Protein AF-A0A661C6H5-F1 (afdb_monomer_lite)

pLDDT: mean 81.26, std 20.26, range [36.59, 98.69]

Radius of gyration: 27.93 Å; chains: 1; bounding box: 74×59×54 Å

Structure (mmCIF, N/CA/C/O backbone):
data_AF-A0A661C6H5-F1
#
_entry.id   AF-A0A661C6H5-F1
#
loop_
_atom_site.group_PDB
_atom_site.id
_atom_site.type_symbol
_atom_site.label_atom_id
_atom_site.label_alt_id
_atom_site.label_comp_id
_atom_site.label_asym_id
_atom_site.label_entity_id
_atom_site.label_seq_id
_atom_site.pdbx_PDB_ins_code
_atom_site.Cartn_x
_atom_site.Cartn_y
_atom_site.Cartn_z
_atom_site.occupancy
_atom_site.B_iso_or_equiv
_atom_site.auth_seq_id
_atom_site.auth_comp_id
_atom_site.auth_asym_id
_atom_site.auth_atom_id
_atom_site.pdbx_PDB_model_num
ATOM 1 N N . MET A 1 1 ? 17.899 -48.685 16.698 1.00 55.22 1 MET A N 1
ATOM 2 C CA . MET A 1 1 ? 17.419 -47.287 16.842 1.00 55.22 1 MET A CA 1
ATOM 3 C C . MET A 1 1 ? 18.494 -46.287 17.287 1.00 55.22 1 MET A C 1
ATOM 5 O O . MET A 1 1 ? 18.361 -45.123 16.945 1.00 55.22 1 MET A O 1
ATOM 9 N N . LYS A 1 2 ? 19.575 -46.692 17.984 1.00 52.19 2 LYS A N 1
ATOM 10 C CA . LYS A 1 2 ? 20.643 -45.769 18.441 1.00 52.19 2 LYS A CA 1
ATOM 11 C C . LYS A 1 2 ? 21.362 -44.988 17.322 1.00 52.19 2 LYS A C 1
ATOM 13 O O . LYS A 1 2 ? 21.763 -43.856 17.548 1.00 52.19 2 LYS A O 1
ATOM 18 N N . TYR A 1 3 ? 21.478 -45.549 16.117 1.00 65.44 3 TYR A N 1
ATOM 19 C CA . TYR A 1 3 ? 22.197 -44.914 15.000 1.00 65.44 3 TYR A CA 1
ATOM 20 C C . TYR A 1 3 ? 21.380 -43.872 14.227 1.00 65.44 3 TYR A C 1
ATOM 22 O O . TYR A 1 3 ? 21.954 -42.996 13.593 1.00 65.44 3 TYR A O 1
ATOM 30 N N . VAL A 1 4 ? 20.047 -43.921 14.316 1.00 67.56 4 VAL A N 1
ATOM 31 C CA . VAL A 1 4 ? 19.171 -42.955 13.628 1.00 67.56 4 VAL A CA 1
ATOM 32 C C . VAL A 1 4 ? 19.337 -41.564 14.239 1.00 67.56 4 VAL A C 1
ATOM 34 O O . VAL A 1 4 ? 19.384 -40.568 13.528 1.00 67.56 4 VAL A O 1
ATOM 37 N N . LEU A 1 5 ? 19.522 -41.506 15.559 1.00 65.44 5 LEU A N 1
ATOM 38 C CA . LEU A 1 5 ? 19.703 -40.256 16.292 1.00 65.44 5 LEU A CA 1
ATOM 39 C C . LEU A 1 5 ? 21.050 -39.587 15.957 1.00 65.44 5 LEU A C 1
ATOM 41 O O . LEU A 1 5 ? 21.115 -38.370 15.824 1.00 65.44 5 LEU A O 1
ATOM 45 N N . LEU A 1 6 ? 22.101 -40.381 15.719 1.00 65.38 6 LEU A N 1
ATOM 46 C CA . LEU A 1 6 ? 23.415 -39.876 15.303 1.00 65.38 6 LEU A CA 1
ATOM 47 C C . LEU A 1 6 ? 23.401 -39.285 13.887 1.00 65.38 6 LEU A C 1
ATOM 49 O O . LEU A 1 6 ? 24.034 -38.260 13.653 1.00 65.38 6 LEU A O 1
ATOM 53 N N . ILE A 1 7 ? 22.643 -39.885 12.963 1.00 72.69 7 ILE A N 1
ATOM 54 C CA . ILE A 1 7 ? 22.505 -39.375 11.589 1.00 72.69 7 ILE A CA 1
ATOM 55 C C . ILE A 1 7 ? 21.793 -38.018 11.589 1.00 72.69 7 ILE A C 1
ATOM 57 O O . ILE A 1 7 ? 22.227 -37.097 10.903 1.00 72.69 7 ILE A O 1
ATOM 61 N N . VAL A 1 8 ? 20.739 -37.869 12.395 1.00 70.56 8 VAL A N 1
ATOM 62 C CA . VAL A 1 8 ? 19.999 -36.602 12.501 1.00 70.56 8 VAL A CA 1
ATOM 63 C C . VAL A 1 8 ? 20.879 -35.500 13.098 1.00 70.56 8 VAL A C 1
ATOM 65 O O . VAL A 1 8 ? 20.882 -34.384 12.588 1.00 70.56 8 VAL A O 1
ATOM 68 N N . ILE A 1 9 ? 21.683 -35.812 14.120 1.00 73.50 9 ILE A N 1
ATOM 69 C CA . ILE A 1 9 ? 22.619 -34.845 14.715 1.00 73.50 9 ILE A CA 1
ATOM 70 C C . ILE A 1 9 ? 23.694 -34.416 13.703 1.00 73.50 9 ILE A C 1
ATOM 72 O O . ILE A 1 9 ? 23.967 -33.223 13.580 1.00 73.50 9 ILE A O 1
ATOM 76 N N . ALA A 1 10 ? 24.263 -35.350 12.935 1.00 72.88 10 ALA A N 1
ATOM 77 C CA . ALA A 1 10 ? 25.264 -35.030 11.915 1.00 72.88 10 ALA A CA 1
ATOM 78 C C . ALA A 1 10 ? 24.705 -34.118 10.806 1.00 72.88 10 ALA A C 1
ATOM 80 O O . ALA A 1 10 ? 25.386 -33.195 10.362 1.00 72.88 10 ALA A O 1
ATOM 81 N N . LEU A 1 11 ? 23.446 -34.330 10.405 1.00 72.44 11 LEU A N 1
ATOM 82 C CA . LEU A 1 11 ? 22.772 -33.514 9.391 1.00 72.44 11 LEU A CA 1
ATOM 83 C C . LEU A 1 11 ? 22.549 -32.072 9.867 1.00 72.44 11 LEU A C 1
ATOM 85 O O . LEU A 1 11 ? 22.758 -31.134 9.104 1.00 72.44 11 LEU A O 1
ATOM 89 N N . VAL A 1 12 ? 22.184 -31.888 11.139 1.00 69.62 12 VAL A N 1
ATOM 90 C CA . VAL A 1 12 ? 21.988 -30.556 11.735 1.00 69.62 12 VAL A CA 1
ATOM 91 C C . VAL A 1 12 ? 23.317 -29.809 11.891 1.00 69.62 12 VAL A C 1
ATOM 93 O O . VAL A 1 12 ? 23.381 -28.611 11.637 1.00 69.62 12 VAL A O 1
ATOM 96 N N . ILE A 1 13 ? 24.402 -30.498 12.254 1.00 67.31 13 ILE A N 1
ATOM 97 C CA . ILE A 1 13 ? 25.728 -29.866 12.353 1.00 67.31 13 ILE A CA 1
ATOM 98 C C . ILE A 1 13 ? 26.243 -29.465 10.961 1.00 67.31 13 ILE A C 1
ATOM 100 O O . ILE A 1 13 ? 26.778 -28.369 10.800 1.00 67.31 13 ILE A O 1
ATOM 104 N N . GLY A 1 14 ? 26.027 -30.307 9.943 1.00 65.25 14 GLY A N 1
ATOM 105 C CA . GLY A 1 14 ? 26.412 -30.013 8.561 1.00 65.25 14 GLY A CA 1
ATOM 106 C C . GLY A 1 14 ? 25.707 -28.783 7.980 1.00 65.25 14 GLY A C 1
ATOM 107 O O . GLY A 1 14 ? 26.351 -27.954 7.340 1.00 65.25 14 GLY A O 1
ATOM 108 N N . THR A 1 15 ? 24.406 -28.610 8.241 1.00 64.81 15 THR A N 1
ATOM 109 C CA . THR A 1 15 ? 23.664 -27.435 7.751 1.00 64.81 15 THR A CA 1
ATOM 110 C C . THR A 1 15 ? 24.081 -26.148 8.455 1.00 64.81 15 THR A C 1
ATOM 112 O O . THR A 1 15 ? 24.193 -25.110 7.806 1.00 64.81 15 THR A O 1
ATOM 115 N N . VAL A 1 16 ? 24.380 -26.202 9.755 1.00 62.78 16 VAL A N 1
ATOM 116 C CA . VAL A 1 16 ? 24.886 -25.039 10.499 1.00 62.78 16 VAL A CA 1
ATOM 117 C C . VAL A 1 16 ? 26.292 -24.658 10.020 1.00 62.78 16 VAL A C 1
ATOM 119 O O . VAL A 1 16 ? 26.540 -23.483 9.765 1.00 62.78 16 VAL A O 1
ATOM 122 N N . ALA A 1 17 ? 27.190 -25.621 9.795 1.00 60.44 17 ALA A N 1
ATOM 123 C CA . ALA A 1 17 ? 28.533 -25.346 9.271 1.00 60.44 17 ALA A CA 1
ATOM 124 C C . ALA A 1 17 ? 28.522 -24.750 7.846 1.00 60.44 17 ALA A C 1
ATOM 126 O O . ALA A 1 17 ? 29.368 -23.914 7.527 1.00 60.44 17 ALA A O 1
ATOM 127 N N . PHE A 1 18 ? 27.549 -25.141 7.012 1.00 60.81 18 PHE A N 1
ATOM 128 C CA . PHE A 1 18 ? 27.356 -24.597 5.663 1.00 60.81 18 PHE A CA 1
ATOM 129 C C . PHE A 1 18 ? 26.824 -23.155 5.679 1.00 60.81 18 PHE A C 1
ATOM 131 O O . PHE A 1 18 ? 27.300 -22.316 4.922 1.00 60.81 18 PHE A O 1
ATOM 138 N N . VAL A 1 19 ? 25.873 -22.841 6.567 1.00 62.88 19 VAL A N 1
ATOM 139 C CA . VAL A 1 19 ? 25.296 -21.486 6.679 1.00 62.88 19 VAL A CA 1
ATOM 140 C C . VAL A 1 19 ? 26.269 -20.498 7.330 1.00 62.88 19 VAL A C 1
ATOM 142 O O . VAL A 1 19 ? 26.297 -19.331 6.949 1.00 62.88 19 VAL A O 1
ATOM 145 N N . PHE A 1 20 ? 27.081 -20.949 8.289 1.00 56.41 20 PHE A N 1
ATOM 146 C CA . PHE A 1 20 ? 28.016 -20.091 9.027 1.00 56.41 20 PHE A CA 1
ATOM 147 C C . PHE A 1 20 ? 29.436 -20.039 8.437 1.00 56.41 20 PHE A C 1
ATOM 149 O O . PHE A 1 20 ? 30.334 -19.501 9.077 1.00 56.41 20 PHE A O 1
ATOM 156 N N . GLY A 1 21 ? 29.646 -20.545 7.215 1.00 56.66 21 GLY A N 1
ATOM 157 C CA . GLY A 1 21 ? 30.866 -20.274 6.445 1.00 56.66 21 GLY A CA 1
ATOM 158 C C . GLY A 1 21 ? 32.162 -20.823 7.055 1.00 56.66 21 GLY A C 1
ATOM 159 O O . GLY A 1 21 ? 33.215 -20.226 6.866 1.00 56.66 21 GLY A O 1
ATOM 160 N N . TRP A 1 22 ? 32.107 -21.946 7.783 1.00 50.19 22 TRP A N 1
ATOM 161 C CA . TRP A 1 22 ? 33.301 -22.543 8.407 1.00 50.19 22 TRP A CA 1
ATOM 162 C C . TRP A 1 22 ? 34.162 -23.349 7.416 1.00 50.19 22 TRP A C 1
ATOM 164 O O . TRP A 1 22 ? 35.337 -23.597 7.674 1.00 50.19 22 TRP A O 1
ATOM 174 N N . PHE A 1 23 ? 33.635 -23.740 6.251 1.00 48.44 23 PHE A N 1
ATOM 175 C CA . PHE A 1 23 ? 34.472 -24.312 5.191 1.00 48.44 23 PHE A CA 1
ATOM 176 C C . PHE A 1 23 ? 35.240 -23.199 4.470 1.00 48.44 23 PHE A C 1
ATOM 178 O O . PHE A 1 23 ? 34.847 -22.727 3.407 1.00 48.44 23 PHE A O 1
ATOM 185 N N . GLY A 1 24 ? 36.340 -22.775 5.094 1.00 43.22 24 GLY A N 1
ATOM 186 C CA . GLY A 1 24 ? 37.382 -21.992 4.455 1.00 43.22 24 GLY A CA 1
ATOM 187 C C . GLY A 1 24 ? 37.969 -22.776 3.286 1.00 43.22 24 GLY A C 1
ATOM 188 O O . GLY A 1 24 ? 38.518 -23.862 3.461 1.00 43.22 24 GLY A O 1
ATOM 189 N N . SER A 1 25 ? 37.835 -22.215 2.089 1.00 37.22 25 SER A N 1
ATOM 190 C CA . SER A 1 25 ? 38.717 -22.535 0.977 1.00 37.22 25 SER A CA 1
ATOM 191 C C . SER A 1 25 ? 39.848 -21.514 1.010 1.00 37.22 25 SER A C 1
ATOM 193 O O . SER A 1 25 ? 39.768 -20.485 0.344 1.00 37.22 25 SER A O 1
ATOM 195 N N . ASP A 1 26 ? 40.888 -21.798 1.794 1.00 47.38 26 ASP A N 1
ATOM 196 C CA . ASP A 1 26 ? 42.222 -21.280 1.497 1.00 47.38 26 ASP A CA 1
ATOM 197 C C . ASP A 1 26 ? 42.654 -21.930 0.179 1.00 47.38 26 ASP A C 1
ATOM 199 O O . ASP A 1 26 ? 43.182 -23.040 0.143 1.00 47.38 26 ASP A O 1
ATOM 203 N N . SER A 1 27 ? 42.340 -21.278 -0.939 1.00 49.16 27 SER A N 1
ATOM 204 C CA . SER A 1 27 ? 42.996 -21.588 -2.201 1.00 49.16 27 SER A CA 1
ATOM 205 C C . SER A 1 27 ? 44.267 -20.757 -2.253 1.00 49.16 27 SER A C 1
ATOM 207 O O . SER A 1 27 ? 44.233 -19.578 -2.614 1.00 49.16 27 SER A O 1
ATOM 209 N N . ASP A 1 28 ? 45.376 -21.385 -1.871 1.00 38.47 28 ASP A N 1
ATOM 210 C CA . ASP A 1 28 ? 46.708 -20.944 -2.250 1.00 38.47 28 ASP A CA 1
ATOM 211 C C . ASP A 1 28 ? 46.704 -20.536 -3.728 1.00 38.47 28 ASP A C 1
ATOM 213 O O . ASP A 1 28 ? 46.232 -21.269 -4.603 1.00 38.47 28 ASP A O 1
ATOM 217 N N . ASN A 1 29 ? 47.217 -19.336 -3.991 1.00 38.69 29 ASN A N 1
ATOM 218 C CA . ASN A 1 29 ? 47.433 -18.809 -5.328 1.00 38.69 29 ASN A CA 1
ATOM 219 C C . ASN A 1 29 ? 48.354 -19.755 -6.109 1.00 38.69 29 ASN A C 1
ATOM 221 O O . ASN A 1 29 ? 49.580 -19.648 -6.045 1.00 38.69 29 ASN A O 1
ATOM 225 N N . LEU A 1 30 ? 47.765 -20.663 -6.888 1.00 36.88 30 LEU A N 1
ATOM 226 C CA . LEU A 1 30 ? 48.473 -21.342 -7.960 1.00 36.88 30 LEU A CA 1
ATOM 227 C C . LEU A 1 30 ? 48.740 -20.288 -9.041 1.00 36.88 30 LEU A C 1
ATOM 229 O O . LEU A 1 30 ? 47.881 -19.986 -9.868 1.00 36.88 30 LEU A O 1
ATOM 233 N N . VAL A 1 31 ? 49.935 -19.696 -9.011 1.00 39.91 31 VAL A N 1
ATOM 234 C CA . VAL A 1 31 ? 50.460 -18.893 -10.118 1.00 39.91 31 VAL A CA 1
ATOM 235 C C . VAL A 1 31 ? 50.692 -19.844 -11.289 1.00 39.91 31 VAL A C 1
ATOM 237 O O . VAL A 1 31 ? 51.776 -20.391 -11.481 1.00 39.91 31 VAL A O 1
ATOM 240 N N . VAL A 1 32 ? 49.638 -20.090 -12.061 1.00 36.59 32 VAL A N 1
ATOM 241 C CA . VAL A 1 32 ? 49.760 -20.658 -13.396 1.00 36.59 32 VAL A CA 1
ATOM 242 C C . VAL A 1 32 ? 50.188 -19.504 -14.288 1.00 36.59 32 VAL A C 1
ATOM 244 O O . VAL A 1 32 ? 49.380 -18.651 -14.644 1.00 36.59 32 VAL A O 1
ATOM 247 N N . SER A 1 33 ? 51.477 -19.463 -14.628 1.00 45.19 33 SER A N 1
ATOM 248 C CA . SER A 1 33 ? 51.977 -18.669 -15.749 1.00 45.19 33 SER A CA 1
ATOM 249 C C . SER A 1 33 ? 51.295 -19.147 -17.029 1.00 45.19 33 SER A C 1
ATOM 251 O O . SER A 1 33 ? 51.799 -20.024 -17.728 1.00 45.19 33 SER A O 1
ATOM 253 N N . THR A 1 34 ? 50.130 -18.591 -17.341 1.00 39.81 34 THR A N 1
ATOM 254 C CA . THR A 1 34 ? 49.607 -18.613 -18.702 1.00 39.81 34 THR A CA 1
ATOM 255 C C . THR A 1 34 ? 50.406 -17.594 -19.512 1.00 39.81 34 THR A C 1
ATOM 257 O O . THR A 1 34 ? 50.555 -16.457 -19.053 1.00 39.81 34 THR A O 1
ATOM 260 N N . PRO A 1 35 ? 50.947 -17.950 -20.691 1.00 38.34 35 PRO A N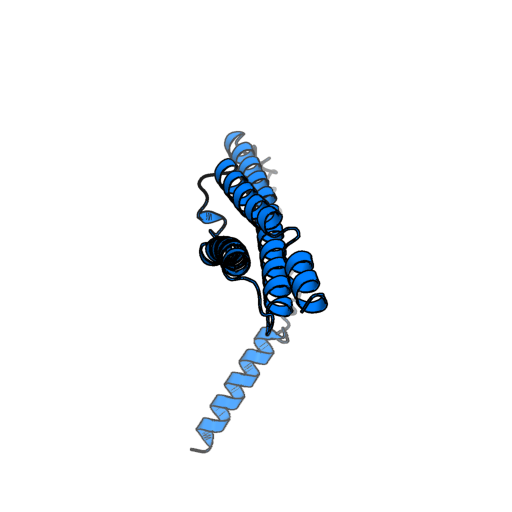 1
ATOM 261 C CA . PRO A 1 35 ? 51.540 -16.956 -21.569 1.00 38.34 35 PRO A CA 1
ATOM 262 C C . PRO A 1 35 ? 50.492 -15.884 -21.867 1.00 38.34 35 PRO A C 1
ATOM 264 O O . PRO A 1 35 ? 49.340 -16.203 -22.160 1.00 38.34 35 PRO A O 1
ATOM 267 N N . VAL A 1 36 ? 50.914 -14.626 -21.743 1.00 41.09 36 VAL A N 1
ATOM 268 C CA . VAL A 1 36 ? 50.171 -13.423 -22.122 1.00 41.09 36 VAL A CA 1
ATOM 269 C C . VAL A 1 36 ? 49.659 -13.610 -23.548 1.00 41.09 36 VAL A C 1
ATOM 271 O O . VAL A 1 36 ? 50.382 -13.393 -24.517 1.00 41.09 36 VAL A O 1
ATOM 274 N N . ILE A 1 37 ? 48.406 -14.034 -23.677 1.00 41.38 37 ILE A N 1
ATOM 275 C CA . ILE A 1 37 ? 47.612 -13.700 -24.844 1.00 41.38 37 ILE A CA 1
ATOM 276 C C . ILE A 1 37 ? 47.092 -12.315 -24.508 1.00 41.38 37 ILE A C 1
ATOM 278 O O . ILE A 1 37 ? 46.291 -12.152 -23.590 1.00 41.38 37 ILE A O 1
ATOM 282 N N . GLN A 1 38 ? 47.638 -11.315 -25.197 1.00 43.81 38 GLN A N 1
ATOM 283 C CA . GLN A 1 38 ? 47.011 -10.011 -25.316 1.00 43.81 38 GLN A CA 1
ATOM 284 C C . GLN A 1 38 ? 45.608 -10.257 -25.874 1.00 43.81 38 GLN A C 1
ATOM 286 O O . GLN A 1 38 ? 45.413 -10.348 -27.081 1.00 43.81 38 GLN A O 1
ATOM 291 N N . THR A 1 39 ? 44.628 -10.432 -24.993 1.00 37.00 39 THR A N 1
ATOM 292 C CA . THR A 1 39 ? 43.264 -10.061 -25.322 1.00 37.00 39 THR A CA 1
ATOM 293 C C . THR A 1 39 ? 43.311 -8.553 -25.409 1.00 37.00 39 THR A C 1
ATOM 295 O O . THR A 1 39 ? 43.297 -7.863 -24.388 1.00 37.00 39 THR A O 1
ATOM 298 N N . GLU A 1 40 ? 43.489 -8.066 -26.637 1.00 42.09 40 GLU A N 1
ATOM 299 C CA . GLU A 1 40 ? 43.037 -6.741 -27.021 1.00 42.09 40 GLU A CA 1
ATOM 300 C C . GLU A 1 40 ? 41.724 -6.497 -26.286 1.00 42.09 40 GLU A C 1
ATOM 302 O O . GLU A 1 40 ? 40.805 -7.320 -26.328 1.00 42.09 40 GLU A O 1
ATOM 307 N N . THR A 1 41 ? 41.705 -5.421 -25.511 1.00 43.88 41 THR A N 1
ATOM 308 C CA . THR A 1 41 ? 40.495 -4.827 -24.977 1.00 43.88 41 THR A CA 1
ATOM 309 C C . THR A 1 41 ? 39.547 -4.658 -26.152 1.00 43.88 41 THR A C 1
ATOM 311 O O . THR A 1 41 ? 39.666 -3.707 -26.923 1.00 43.88 41 THR A O 1
ATOM 314 N N . ALA A 1 42 ? 38.649 -5.625 -26.323 1.00 42.81 42 ALA A N 1
ATOM 315 C CA . ALA A 1 42 ? 37.400 -5.390 -26.994 1.00 42.81 42 ALA A CA 1
ATOM 316 C C . ALA A 1 42 ? 36.731 -4.319 -26.139 1.00 42.81 42 ALA A C 1
ATOM 318 O O . ALA A 1 42 ? 36.178 -4.615 -25.082 1.00 42.81 42 ALA A O 1
ATOM 319 N N . ASP A 1 43 ? 36.899 -3.061 -26.545 1.00 49.53 43 ASP A N 1
ATOM 320 C CA . ASP A 1 43 ? 35.915 -2.040 -26.247 1.00 49.53 43 ASP A CA 1
ATOM 321 C C . ASP A 1 43 ? 34.576 -2.675 -26.625 1.00 49.53 43 ASP A C 1
ATOM 323 O O . ASP A 1 43 ? 34.282 -2.891 -27.805 1.00 49.53 43 ASP A O 1
ATOM 327 N N . GLU A 1 44 ? 33.813 -3.082 -25.611 1.00 53.84 44 GLU A N 1
ATOM 328 C CA . GLU A 1 44 ? 32.400 -3.374 -25.761 1.00 53.84 44 GLU A CA 1
ATOM 329 C C . GLU A 1 44 ? 31.777 -2.071 -26.248 1.00 53.84 44 GLU A C 1
ATOM 331 O O . GLU A 1 44 ? 31.425 -1.179 -25.477 1.00 53.84 44 GLU A O 1
ATOM 336 N N . ILE A 1 45 ? 31.675 -1.938 -27.568 1.00 60.91 45 ILE A N 1
ATOM 337 C CA . ILE A 1 45 ? 30.722 -1.037 -28.191 1.00 60.91 45 ILE A CA 1
ATOM 338 C C . ILE A 1 45 ? 29.362 -1.646 -27.847 1.00 60.91 45 ILE A C 1
ATOM 340 O O . ILE A 1 45 ? 28.797 -2.397 -28.639 1.00 60.91 45 ILE A O 1
ATOM 344 N N . MET A 1 46 ? 28.893 -1.404 -26.619 1.00 59.50 46 MET A N 1
ATOM 345 C CA . MET A 1 46 ? 27.531 -1.721 -26.218 1.00 59.50 46 MET A CA 1
ATOM 346 C C . MET A 1 46 ? 26.615 -1.098 -27.265 1.00 59.50 46 MET A C 1
ATOM 348 O O . MET A 1 46 ? 26.745 0.089 -27.591 1.00 59.50 46 MET A O 1
ATOM 352 N N . ASP A 1 47 ? 25.726 -1.910 -27.829 1.00 75.00 47 ASP A N 1
ATOM 353 C CA . ASP A 1 47 ? 24.735 -1.415 -28.769 1.00 75.00 47 ASP A CA 1
ATOM 354 C C . ASP A 1 47 ? 23.937 -0.310 -28.058 1.00 75.00 47 ASP A C 1
ATOM 356 O O . ASP A 1 47 ? 23.517 -0.466 -26.909 1.00 75.00 47 ASP A O 1
ATOM 360 N N . ALA A 1 48 ? 23.724 0.831 -28.716 1.00 74.56 48 ALA A N 1
ATOM 361 C CA . ALA A 1 48 ? 22.944 1.933 -28.154 1.00 74.56 48 ALA A CA 1
ATOM 362 C C . ALA A 1 48 ? 21.539 1.471 -27.710 1.00 74.56 48 ALA A C 1
ATOM 364 O O . ALA A 1 48 ? 20.933 2.078 -26.823 1.00 74.56 48 ALA A O 1
ATOM 365 N N . SER A 1 49 ? 21.039 0.378 -28.300 1.00 79.00 49 SER A N 1
ATOM 366 C CA . SER A 1 49 ? 19.831 -0.324 -27.866 1.00 79.00 49 SER A CA 1
ATOM 367 C C . SER A 1 49 ? 19.949 -0.936 -26.463 1.00 79.00 49 SER A C 1
ATOM 369 O O . SER A 1 49 ? 19.025 -0.795 -25.664 1.00 79.00 49 SER A O 1
ATOM 371 N N . GLU A 1 50 ? 21.068 -1.582 -26.133 1.00 80.44 50 GLU A N 1
ATOM 372 C CA . GLU A 1 50 ? 21.288 -2.228 -24.830 1.00 80.44 50 GLU A CA 1
ATOM 373 C C . GLU A 1 50 ? 21.437 -1.195 -23.708 1.00 80.44 50 GLU A C 1
ATOM 375 O O . GLU A 1 50 ? 20.808 -1.333 -22.658 1.00 80.44 50 GLU A O 1
ATOM 380 N N . ILE A 1 51 ? 22.170 -0.103 -23.961 1.00 80.62 51 ILE A N 1
ATOM 381 C CA . ILE A 1 51 ? 22.304 1.013 -23.008 1.00 80.62 51 ILE A CA 1
ATOM 382 C C . ILE A 1 51 ? 20.922 1.607 -22.691 1.00 80.62 51 ILE A C 1
ATOM 384 O O . ILE A 1 51 ? 20.575 1.830 -21.530 1.00 80.62 51 ILE A O 1
ATOM 388 N N . ALA A 1 52 ? 20.087 1.817 -23.714 1.00 84.44 52 ALA A N 1
ATOM 389 C CA . ALA A 1 52 ? 18.744 2.360 -23.535 1.00 84.44 52 ALA A CA 1
ATOM 390 C C . ALA A 1 52 ? 17.800 1.403 -22.778 1.00 84.44 52 ALA A C 1
ATOM 392 O O . ALA A 1 52 ? 16.917 1.857 -22.041 1.00 84.44 52 ALA A O 1
ATOM 393 N N . GLU A 1 53 ? 17.947 0.087 -22.945 1.00 86.56 53 GLU A N 1
ATOM 394 C CA . GLU A 1 53 ? 17.191 -0.904 -22.172 1.00 86.56 53 GLU A CA 1
ATOM 395 C C . GLU A 1 53 ? 17.634 -0.959 -20.708 1.00 86.56 53 GLU A C 1
ATOM 397 O O . GLU A 1 53 ? 16.782 -1.004 -19.813 1.00 86.56 53 GLU A O 1
ATOM 402 N N . GLU A 1 54 ? 18.938 -0.878 -20.447 1.00 89.69 54 GLU A N 1
ATOM 403 C CA . GLU A 1 54 ? 19.477 -0.842 -19.091 1.00 89.69 54 GLU A CA 1
ATOM 404 C C . GLU A 1 54 ? 19.020 0.417 -18.342 1.00 89.69 54 GLU A C 1
ATOM 406 O O . GLU A 1 54 ? 18.499 0.321 -17.227 1.00 89.69 54 GLU A O 1
ATOM 411 N N . GLU A 1 55 ? 19.088 1.592 -18.973 1.00 90.88 55 GLU A N 1
ATOM 412 C CA . GLU A 1 55 ? 18.580 2.844 -18.401 1.00 90.88 55 GLU A CA 1
ATOM 413 C C . GLU A 1 55 ? 17.086 2.757 -18.052 1.00 90.88 55 GLU A C 1
ATOM 415 O O . GLU A 1 55 ? 16.654 3.174 -16.968 1.00 90.88 55 GLU A O 1
ATOM 420 N N . ARG A 1 56 ? 16.277 2.159 -18.938 1.00 91.12 56 ARG A N 1
ATOM 421 C CA . ARG A 1 56 ? 14.848 1.917 -18.679 1.00 91.12 56 ARG A CA 1
ATOM 422 C C . ARG A 1 56 ? 14.646 0.982 -17.496 1.00 91.12 56 ARG A C 1
ATOM 424 O O . ARG A 1 56 ? 13.800 1.258 -16.642 1.00 91.12 56 ARG A O 1
ATOM 431 N N . TYR A 1 57 ? 15.402 -0.110 -17.425 1.00 93.38 57 TYR A N 1
ATOM 432 C CA . TYR A 1 57 ? 15.314 -1.053 -16.316 1.00 93.38 57 TYR A CA 1
ATOM 433 C C . TYR A 1 57 ? 15.701 -0.397 -14.984 1.00 93.38 57 TYR A C 1
ATOM 435 O O . TYR A 1 57 ? 14.988 -0.553 -13.988 1.00 93.38 57 TYR A O 1
ATOM 443 N N . VAL A 1 58 ? 16.765 0.410 -14.969 1.00 96.00 58 VAL A N 1
ATOM 444 C CA . VAL A 1 58 ? 17.196 1.181 -13.795 1.00 96.00 58 VAL A CA 1
ATOM 445 C C . VAL A 1 58 ? 16.094 2.135 -13.330 1.00 96.00 58 VAL A C 1
ATOM 447 O O . VAL A 1 58 ? 15.797 2.185 -12.131 1.00 96.00 58 VAL A O 1
ATOM 450 N N . ALA A 1 59 ? 15.431 2.839 -14.251 1.00 96.19 59 ALA A N 1
ATOM 451 C CA . ALA A 1 59 ? 14.312 3.721 -13.922 1.00 96.19 59 ALA A CA 1
ATOM 452 C C . ALA A 1 59 ? 13.128 2.953 -13.307 1.00 96.19 59 ALA A C 1
ATOM 454 O O . ALA A 1 59 ? 12.593 3.357 -12.269 1.00 96.19 59 ALA A O 1
ATOM 455 N N . ILE A 1 60 ? 12.753 1.811 -13.894 1.00 97.25 60 ILE A N 1
ATOM 456 C CA . ILE A 1 60 ? 11.688 0.937 -13.376 1.00 97.25 60 ILE A CA 1
ATOM 457 C C . ILE A 1 60 ? 12.037 0.441 -11.968 1.00 97.25 60 ILE A C 1
ATOM 459 O O . ILE A 1 60 ? 11.200 0.490 -11.064 1.00 97.25 60 ILE A O 1
ATOM 463 N N . LEU A 1 61 ? 13.276 -0.006 -11.754 1.00 97.81 61 LEU A N 1
ATOM 464 C CA . LEU A 1 61 ? 13.742 -0.493 -10.460 1.00 97.81 61 LEU A CA 1
ATOM 465 C C . LEU A 1 61 ? 13.722 0.614 -9.397 1.00 97.81 61 LEU A C 1
ATOM 467 O O . LEU A 1 61 ? 13.307 0.376 -8.259 1.00 97.81 61 LEU A O 1
ATOM 471 N N . ALA A 1 62 ? 14.158 1.824 -9.750 1.00 98.00 62 ALA A N 1
ATOM 472 C CA . ALA A 1 62 ? 14.134 2.977 -8.857 1.00 98.00 62 ALA A CA 1
ATOM 473 C C . ALA A 1 62 ? 12.700 3.337 -8.437 1.00 98.00 62 ALA A C 1
ATOM 475 O O . ALA A 1 62 ? 12.434 3.536 -7.248 1.00 98.00 62 ALA A O 1
ATOM 476 N N . GLU A 1 63 ? 11.763 3.357 -9.383 1.00 98.06 63 GLU A N 1
ATOM 477 C CA . GLU A 1 63 ? 10.352 3.624 -9.109 1.00 98.06 63 GLU A CA 1
ATOM 478 C C . GLU A 1 63 ? 9.715 2.510 -8.266 1.00 98.06 63 GLU A C 1
ATOM 480 O O . GLU A 1 63 ? 9.001 2.770 -7.294 1.00 98.06 63 GLU A O 1
ATOM 485 N N . TYR A 1 64 ? 10.055 1.252 -8.546 1.00 98.50 64 TYR A N 1
ATOM 486 C CA . TYR A 1 64 ? 9.563 0.114 -7.776 1.00 98.50 64 TYR A CA 1
ATOM 487 C C . TYR A 1 64 ? 10.037 0.157 -6.317 1.00 98.50 64 TYR A C 1
ATOM 489 O O . TYR A 1 64 ? 9.260 -0.117 -5.400 1.00 98.50 64 TYR A O 1
ATOM 497 N N . LYS A 1 65 ? 11.275 0.598 -6.056 1.00 98.50 65 LYS A N 1
ATOM 498 C CA . LYS A 1 65 ? 11.764 0.828 -4.683 1.00 98.50 65 LYS A CA 1
ATOM 499 C C . LYS A 1 65 ? 10.931 1.882 -3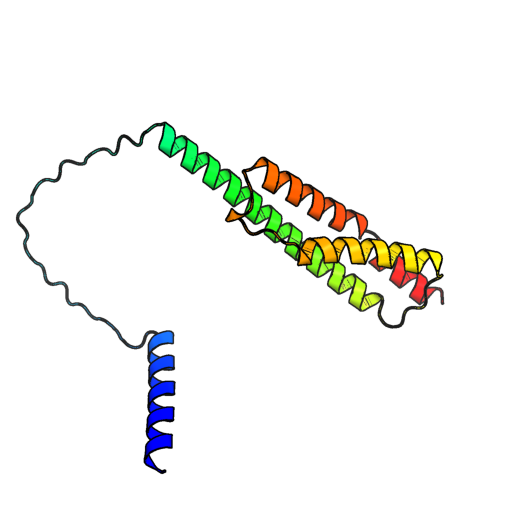.941 1.00 98.50 65 LYS A C 1
ATOM 501 O O . LYS A 1 65 ? 10.684 1.727 -2.737 1.00 98.50 65 LYS A O 1
ATOM 506 N N . LYS A 1 66 ? 10.461 2.935 -4.627 1.00 98.62 66 LYS A N 1
ATOM 507 C CA . LYS A 1 66 ? 9.525 3.917 -4.042 1.00 98.62 66 LYS A CA 1
ATOM 508 C C . LYS A 1 66 ? 8.184 3.261 -3.713 1.00 98.62 66 LYS A C 1
ATOM 510 O O . LYS A 1 66 ? 7.704 3.412 -2.589 1.00 98.62 66 LYS A O 1
ATOM 515 N N . LEU A 1 67 ? 7.637 2.460 -4.629 1.00 98.62 67 LEU A N 1
ATOM 516 C CA . LEU A 1 67 ? 6.406 1.692 -4.416 1.00 98.62 67 LEU A CA 1
ATOM 517 C C . LEU A 1 67 ? 6.499 0.761 -3.198 1.00 98.62 67 LEU A C 1
ATOM 519 O O . LEU A 1 67 ? 5.586 0.725 -2.371 1.00 98.62 67 LEU A O 1
ATOM 523 N N . GLU A 1 68 ? 7.604 0.039 -3.021 1.00 98.56 68 GLU A N 1
ATOM 524 C CA . GLU A 1 68 ? 7.794 -0.809 -1.840 1.00 98.56 68 GLU A CA 1
ATOM 525 C C . GLU A 1 68 ? 7.815 -0.004 -0.538 1.00 98.56 68 GLU A C 1
ATOM 527 O O . GLU A 1 68 ? 7.223 -0.412 0.467 1.00 98.56 68 GLU A O 1
ATOM 532 N N . LYS A 1 69 ? 8.476 1.158 -0.545 1.00 98.69 69 LYS A N 1
ATOM 533 C CA . LYS A 1 69 ? 8.476 2.074 0.599 1.00 98.69 69 LYS A CA 1
ATOM 534 C C . LYS A 1 69 ? 7.061 2.576 0.899 1.00 98.69 69 LYS A C 1
ATOM 536 O O . LYS A 1 69 ? 6.661 2.550 2.064 1.00 98.69 69 LYS A O 1
ATOM 541 N N . ALA A 1 70 ? 6.294 2.962 -0.119 1.00 98.50 70 ALA A N 1
ATOM 542 C CA . ALA A 1 70 ? 4.905 3.391 0.031 1.00 98.50 70 ALA A CA 1
ATOM 543 C C . ALA A 1 70 ? 4.020 2.274 0.611 1.00 98.50 70 ALA A C 1
ATOM 545 O O . ALA A 1 70 ? 3.293 2.503 1.578 1.00 98.50 70 ALA A O 1
ATOM 546 N N . ARG A 1 71 ? 4.161 1.032 0.124 1.00 98.56 71 ARG A N 1
ATOM 547 C CA . ARG A 1 71 ? 3.451 -0.147 0.658 1.00 98.56 71 ARG A CA 1
ATOM 548 C C . ARG A 1 71 ? 3.769 -0.391 2.136 1.00 98.56 71 ARG A C 1
ATOM 550 O O . ARG A 1 71 ? 2.852 -0.599 2.927 1.00 98.56 71 ARG A O 1
ATOM 557 N N . ARG A 1 72 ? 5.043 -0.301 2.543 1.00 98.56 72 ARG A N 1
ATOM 558 C CA . ARG A 1 72 ? 5.443 -0.408 3.963 1.00 98.56 72 ARG A CA 1
ATOM 559 C C . ARG A 1 72 ? 4.844 0.708 4.822 1.00 98.56 72 ARG A C 1
ATOM 561 O O . ARG A 1 72 ? 4.447 0.465 5.959 1.00 98.56 72 ARG A O 1
ATOM 568 N N . ASN A 1 73 ? 4.776 1.931 4.302 1.00 98.38 73 ASN A N 1
ATOM 569 C CA . ASN A 1 73 ? 4.173 3.057 5.017 1.00 98.38 73 ASN A CA 1
ATOM 570 C C . ASN A 1 73 ? 2.659 2.877 5.198 1.00 98.38 73 ASN A C 1
ATOM 572 O O . ASN A 1 73 ? 2.150 3.122 6.295 1.00 98.38 73 ASN A O 1
ATOM 576 N N . LEU A 1 74 ? 1.963 2.411 4.156 1.00 98.50 74 LEU A N 1
ATOM 577 C CA . LEU A 1 74 ? 0.544 2.063 4.208 1.00 98.50 74 LEU A CA 1
ATOM 578 C C . LEU A 1 74 ? 0.274 0.969 5.243 1.00 98.50 74 LEU A C 1
ATOM 580 O O . LEU A 1 74 ? -0.588 1.149 6.101 1.00 98.50 74 LEU A O 1
ATOM 584 N N . ASP A 1 75 ? 1.056 -0.109 5.227 1.00 98.44 75 ASP A N 1
ATOM 585 C CA . ASP A 1 75 ? 0.930 -1.208 6.189 1.00 98.44 75 ASP A CA 1
ATOM 586 C C . ASP A 1 75 ? 1.099 -0.730 7.640 1.00 98.44 75 ASP A C 1
ATOM 588 O O . ASP A 1 75 ? 0.243 -0.970 8.494 1.00 98.44 75 ASP A O 1
ATOM 592 N N . ARG A 1 76 ? 2.136 0.076 7.913 1.00 98.06 76 ARG A N 1
ATOM 593 C CA . ARG A 1 76 ? 2.346 0.684 9.238 1.00 98.06 76 ARG A CA 1
ATOM 594 C C . ARG A 1 76 ? 1.178 1.568 9.669 1.00 98.06 76 ARG A C 1
ATOM 596 O O . ARG A 1 76 ? 0.819 1.566 10.845 1.00 98.06 76 ARG A O 1
ATOM 603 N N . ARG A 1 77 ? 0.603 2.361 8.757 1.00 97.56 77 ARG A N 1
ATOM 604 C CA . ARG A 1 77 ? -0.545 3.229 9.068 1.00 97.56 77 ARG A CA 1
ATOM 605 C C . ARG A 1 77 ? -1.784 2.397 9.398 1.00 97.56 77 ARG A C 1
ATOM 607 O O . ARG A 1 77 ? -2.409 2.654 10.423 1.00 97.56 77 ARG A O 1
ATOM 614 N N . LEU A 1 78 ? -2.079 1.366 8.608 1.00 97.75 78 LEU A N 1
ATOM 615 C CA . LEU A 1 78 ? -3.176 0.431 8.871 1.00 97.75 78 LEU A CA 1
ATOM 616 C C . LEU A 1 78 ? -3.006 -0.291 10.215 1.00 97.75 78 LEU A C 1
ATOM 618 O O . LEU A 1 78 ? -3.964 -0.391 10.979 1.00 97.75 78 LEU A O 1
ATOM 622 N N . ALA A 1 79 ? -1.788 -0.727 10.550 1.00 96.38 79 ALA A N 1
ATOM 623 C CA . ALA A 1 79 ? -1.494 -1.348 11.840 1.00 96.38 79 ALA A CA 1
ATOM 624 C C . ALA A 1 79 ? -1.762 -0.398 13.021 1.00 96.38 79 ALA A C 1
ATOM 626 O O . ALA A 1 79 ? -2.372 -0.808 14.009 1.00 96.38 79 ALA A O 1
ATOM 627 N N . ARG A 1 80 ? -1.373 0.883 12.908 1.00 95.50 80 ARG A N 1
ATOM 628 C CA . ARG A 1 80 ? -1.681 1.903 13.928 1.00 95.50 80 ARG A CA 1
ATOM 629 C C . ARG A 1 80 ? -3.182 2.124 14.087 1.00 95.50 80 ARG A C 1
ATOM 631 O O . ARG A 1 80 ? -3.657 2.170 15.215 1.00 95.50 80 ARG A O 1
ATOM 638 N N . ILE A 1 81 ? -3.917 2.225 12.978 1.00 95.75 81 ILE A N 1
ATOM 639 C CA . ILE A 1 81 ? -5.379 2.378 12.998 1.00 95.75 81 ILE A CA 1
ATOM 640 C C . ILE A 1 81 ? -6.026 1.179 13.695 1.00 95.75 81 ILE A C 1
ATOM 642 O O . ILE A 1 81 ? -6.812 1.353 14.620 1.00 95.75 81 ILE A O 1
ATOM 646 N N . LYS A 1 82 ? -5.632 -0.045 13.325 1.00 93.38 82 LYS A N 1
ATOM 647 C CA . LYS A 1 82 ? -6.126 -1.269 13.965 1.00 93.38 82 LYS A CA 1
ATOM 648 C C . LYS A 1 82 ? -5.867 -1.280 15.476 1.00 93.38 82 LYS A C 1
ATOM 650 O O . LYS A 1 82 ? -6.735 -1.712 16.228 1.00 93.38 82 LYS A O 1
ATOM 655 N N . ALA A 1 83 ? -4.699 -0.810 15.914 1.00 93.31 83 ALA A N 1
ATOM 656 C CA . ALA A 1 83 ? -4.345 -0.760 17.330 1.00 93.31 83 ALA A CA 1
ATOM 657 C C . ALA A 1 83 ? -5.232 0.209 18.129 1.00 93.31 83 ALA A C 1
ATOM 659 O O . ALA A 1 83 ? -5.648 -0.130 19.233 1.00 93.31 83 ALA A O 1
ATOM 660 N N . VAL A 1 84 ? -5.548 1.388 17.578 1.00 92.31 84 VAL A N 1
ATOM 661 C CA . VAL A 1 84 ? -6.404 2.369 18.273 1.00 92.31 84 VAL A CA 1
ATOM 662 C C . VAL A 1 84 ? -7.890 2.038 18.188 1.00 92.31 84 VAL A C 1
ATOM 664 O O . VAL A 1 84 ? -8.634 2.426 19.077 1.00 92.31 84 VAL A O 1
ATOM 667 N N . MET A 1 85 ? -8.315 1.307 17.156 1.00 90.00 85 MET A N 1
ATOM 668 C CA . MET A 1 85 ? -9.713 0.913 16.945 1.00 90.00 85 MET A CA 1
ATOM 669 C C . MET A 1 85 ? -10.172 -0.202 17.895 1.00 90.00 85 MET A C 1
ATOM 671 O O . MET A 1 85 ? -11.369 -0.421 18.066 1.00 90.00 85 MET A O 1
ATOM 675 N N . TRP A 1 86 ? -9.235 -0.930 18.510 1.00 87.12 86 TRP A N 1
ATOM 676 C CA . TRP A 1 86 ? -9.568 -2.017 19.425 1.00 87.12 86 TRP A CA 1
ATOM 677 C C . TRP A 1 86 ? -10.361 -1.493 20.630 1.00 87.12 86 TRP A C 1
ATOM 679 O O . TRP A 1 86 ? -9.900 -0.603 21.345 1.00 87.12 86 TRP A O 1
ATOM 689 N N . ASN A 1 87 ? -11.542 -2.071 20.863 1.00 83.31 87 ASN A N 1
ATOM 690 C CA . ASN A 1 87 ? -12.482 -1.690 21.924 1.00 83.31 87 ASN A CA 1
ATOM 691 C C . ASN A 1 87 ? -12.995 -0.236 21.861 1.00 83.31 87 ASN A C 1
ATOM 693 O O . ASN A 1 87 ? -13.355 0.320 22.897 1.00 83.31 87 ASN A O 1
ATOM 697 N N . VAL A 1 88 ? -13.048 0.385 20.679 1.00 88.25 88 VAL A N 1
ATOM 698 C CA . VAL A 1 88 ? -13.704 1.692 20.501 1.00 88.25 88 VAL A CA 1
ATOM 699 C C . VAL A 1 88 ? -15.116 1.491 19.962 1.00 88.25 88 VAL A C 1
ATOM 701 O O . VAL A 1 88 ? -15.312 0.775 18.981 1.00 88.25 88 VAL A O 1
ATOM 704 N N . GLN A 1 89 ? -16.098 2.128 20.600 1.00 87.25 89 GLN A N 1
ATOM 705 C CA . GLN A 1 89 ? -17.449 2.248 20.057 1.00 87.25 89 GLN A CA 1
ATOM 706 C C . GLN A 1 89 ? -17.527 3.528 19.229 1.00 87.25 89 GLN A C 1
ATOM 708 O O . GLN A 1 89 ? -17.233 4.612 19.723 1.00 87.25 89 GLN A O 1
ATOM 713 N N . LEU A 1 90 ? -17.892 3.381 17.960 1.00 88.19 90 LEU A N 1
ATOM 714 C CA . LEU A 1 90 ? -18.092 4.482 17.025 1.00 88.19 90 LEU A CA 1
ATOM 715 C C . LEU A 1 90 ? -19.561 4.498 16.585 1.00 88.19 90 LEU A C 1
ATOM 717 O O . LEU A 1 90 ? -20.171 3.425 16.501 1.00 88.19 90 LEU A O 1
ATOM 721 N N . PRO A 1 91 ? -20.126 5.671 16.248 1.00 90.69 91 PRO A N 1
ATOM 722 C CA . PRO A 1 91 ? -21.384 5.748 15.514 1.00 90.69 91 PRO A CA 1
ATOM 723 C C . PRO A 1 91 ? -21.330 4.879 14.252 1.00 90.69 91 PRO A C 1
ATOM 725 O O . PRO A 1 91 ? -20.295 4.815 13.588 1.00 90.69 91 PRO A O 1
ATOM 728 N N . ALA A 1 92 ? -22.440 4.222 13.908 1.00 90.12 92 ALA A N 1
ATOM 729 C CA . ALA A 1 92 ? -22.477 3.230 12.828 1.00 90.12 92 ALA A CA 1
ATOM 730 C C . ALA A 1 92 ? -21.976 3.781 11.479 1.00 90.12 92 ALA A C 1
ATOM 732 O O . ALA A 1 92 ? -21.169 3.133 10.817 1.00 90.12 92 ALA A O 1
ATOM 733 N N . GLU A 1 93 ? -22.393 4.996 11.117 1.00 91.19 93 GLU A N 1
ATOM 734 C CA . GLU A 1 93 ? -21.985 5.666 9.875 1.00 91.19 93 GLU A CA 1
ATOM 735 C C . GLU A 1 93 ? -20.470 5.937 9.837 1.00 91.19 93 GLU A C 1
ATOM 737 O O . GLU A 1 93 ? -19.790 5.607 8.866 1.00 91.19 93 GLU A O 1
ATOM 742 N N . GLN A 1 94 ? -19.909 6.436 10.944 1.00 90.62 94 GLN A N 1
ATOM 743 C CA . GLN A 1 94 ? -18.471 6.687 11.064 1.00 90.62 94 GLN A CA 1
ATOM 744 C C . GLN A 1 94 ? -17.663 5.381 11.043 1.00 90.62 94 GLN A C 1
ATOM 746 O O . GLN A 1 94 ? -16.603 5.299 10.416 1.00 90.62 94 GLN A O 1
ATOM 751 N N . ALA A 1 95 ? -18.165 4.337 11.709 1.00 92.06 95 ALA A N 1
ATOM 752 C CA . ALA A 1 95 ? -17.551 3.016 11.692 1.00 92.06 95 ALA A CA 1
ATOM 753 C C . ALA A 1 95 ? -17.496 2.447 10.267 1.00 92.06 95 ALA A C 1
ATOM 755 O O . ALA A 1 95 ? -16.457 1.930 9.854 1.00 92.06 95 ALA A O 1
ATOM 756 N N . GLU A 1 96 ? -18.584 2.560 9.504 1.00 93.94 96 GLU A N 1
ATOM 757 C CA . GLU A 1 96 ? -18.656 2.071 8.129 1.00 93.94 96 GLU A CA 1
ATOM 758 C C . GLU A 1 96 ? -17.648 2.783 7.218 1.00 93.94 96 GLU A C 1
ATOM 760 O O . GLU A 1 96 ? -16.907 2.125 6.477 1.00 93.94 96 GLU A O 1
ATOM 765 N N . GLU A 1 97 ? -17.548 4.111 7.318 1.00 93.94 97 GLU A N 1
ATOM 766 C CA . GLU A 1 97 ? -16.596 4.897 6.534 1.00 93.94 97 GLU A CA 1
ATOM 767 C C . GLU A 1 97 ? -15.143 4.488 6.831 1.00 93.94 97 GLU A C 1
ATOM 769 O O . GLU A 1 97 ? -14.364 4.190 5.914 1.00 93.94 97 GLU A O 1
ATOM 774 N N . ILE A 1 98 ? -14.779 4.409 8.114 1.00 93.81 98 ILE A N 1
ATOM 775 C CA . ILE A 1 98 ? -13.434 4.027 8.560 1.00 93.81 98 ILE A CA 1
ATOM 776 C C . ILE A 1 98 ? -13.099 2.601 8.110 1.00 93.81 98 ILE A C 1
ATOM 778 O O . ILE A 1 98 ? -12.030 2.357 7.538 1.00 93.81 98 ILE A O 1
ATOM 782 N N . VAL A 1 99 ? -14.017 1.652 8.303 1.00 94.31 99 VAL A N 1
ATOM 783 C CA . VAL A 1 99 ? -13.835 0.256 7.884 1.00 94.31 99 VAL A CA 1
ATOM 784 C C . VAL A 1 99 ? -13.678 0.158 6.366 1.00 94.31 99 VAL A C 1
ATOM 786 O O . VAL A 1 99 ? -12.820 -0.590 5.886 1.00 94.31 99 VAL A O 1
ATOM 789 N N . SER A 1 100 ? -14.438 0.938 5.595 1.00 95.50 100 SER A N 1
ATOM 790 C CA . SER A 1 100 ? -14.327 0.996 4.134 1.00 95.50 100 SER A CA 1
ATOM 791 C C . SER A 1 100 ? -12.946 1.488 3.687 1.00 95.50 100 SER A C 1
ATOM 793 O O . SER A 1 100 ? -12.294 0.835 2.860 1.00 95.50 100 SER A O 1
ATOM 795 N N . LYS A 1 101 ? -12.443 2.580 4.283 1.00 96.06 101 LYS A N 1
ATOM 796 C CA . LYS A 1 101 ? -11.087 3.107 4.033 1.00 96.06 101 LYS A CA 1
ATOM 797 C C . LYS A 1 101 ? -10.013 2.054 4.344 1.00 96.06 101 LYS A C 1
ATOM 799 O O . LYS A 1 101 ? -9.161 1.764 3.499 1.00 96.06 101 LYS A O 1
ATOM 804 N N . ILE A 1 102 ? -10.093 1.411 5.513 1.00 96.19 102 ILE A N 1
ATOM 805 C CA . ILE A 1 102 ? -9.163 0.353 5.951 1.00 96.19 102 ILE A CA 1
ATOM 806 C C . ILE A 1 102 ? -9.184 -0.843 4.988 1.00 96.19 102 ILE A C 1
ATOM 808 O O . ILE A 1 102 ? -8.130 -1.347 4.587 1.00 96.19 102 ILE A O 1
ATOM 812 N N . ARG A 1 103 ? -10.377 -1.301 4.587 1.00 96.50 103 ARG A N 1
ATOM 813 C CA . ARG A 1 103 ? -10.549 -2.452 3.689 1.00 96.50 103 ARG A CA 1
ATOM 814 C C . ARG A 1 103 ? -9.909 -2.202 2.327 1.00 96.50 103 ARG A C 1
ATOM 816 O O . ARG A 1 103 ? -9.228 -3.092 1.818 1.00 96.50 103 ARG A O 1
ATOM 823 N N . LYS A 1 104 ? -10.082 -1.002 1.762 1.00 96.00 104 LYS A N 1
ATOM 824 C CA . LYS A 1 104 ? -9.431 -0.596 0.504 1.00 96.00 104 LYS A CA 1
ATOM 825 C C . LYS A 1 104 ? -7.904 -0.623 0.635 1.00 96.00 104 LYS A C 1
ATOM 827 O O . LYS A 1 104 ? -7.237 -1.189 -0.228 1.00 96.00 104 LYS A O 1
ATOM 832 N N . GLY A 1 105 ? -7.360 -0.109 1.741 1.00 97.19 105 GLY A N 1
ATOM 833 C CA . GLY A 1 105 ? -5.922 -0.164 2.027 1.00 97.19 105 GLY A CA 1
ATOM 834 C C . GLY A 1 105 ? -5.376 -1.597 2.084 1.00 97.19 105 GLY A C 1
ATOM 835 O O . GLY A 1 105 ? -4.413 -1.927 1.390 1.00 97.19 105 GLY A O 1
ATOM 836 N N . TYR A 1 106 ? -6.022 -2.488 2.842 1.00 97.88 106 TYR A N 1
ATOM 837 C CA . TYR A 1 106 ? -5.600 -3.893 2.922 1.00 97.88 106 TYR A CA 1
ATOM 838 C C . TYR A 1 106 ? -5.763 -4.656 1.604 1.00 97.88 106 TYR A C 1
ATOM 840 O O . TYR A 1 106 ? -4.962 -5.549 1.323 1.00 97.88 106 TYR A O 1
ATOM 848 N N . ALA A 1 107 ? -6.770 -4.332 0.789 1.00 96.94 107 ALA A N 1
ATOM 849 C CA . ALA A 1 107 ? -6.950 -4.955 -0.519 1.00 96.94 107 ALA A CA 1
ATOM 850 C C . ALA A 1 107 ? -5.749 -4.691 -1.445 1.00 96.94 107 ALA A C 1
ATOM 852 O O . ALA A 1 107 ? -5.268 -5.619 -2.101 1.00 96.94 107 ALA A O 1
ATOM 853 N N . LEU A 1 108 ? -5.208 -3.467 -1.440 1.00 96.06 108 LEU A N 1
ATOM 854 C CA . LEU A 1 108 ? -4.002 -3.121 -2.204 1.00 96.06 108 LEU A CA 1
ATOM 855 C C . LEU A 1 108 ? -2.768 -3.884 -1.710 1.00 96.06 108 LEU A C 1
ATOM 857 O O . LEU A 1 108 ? -2.007 -4.421 -2.510 1.00 96.06 108 LEU A O 1
ATOM 861 N N . LEU A 1 109 ? -2.586 -4.000 -0.392 1.00 97.44 109 LEU A N 1
ATOM 862 C CA . LEU A 1 109 ? -1.444 -4.732 0.171 1.00 97.44 109 LEU A CA 1
ATOM 863 C C . LEU A 1 109 ? -1.503 -6.240 -0.115 1.00 97.44 109 LEU A C 1
ATOM 865 O O . LEU A 1 109 ? -0.463 -6.861 -0.343 1.00 97.44 109 LEU A O 1
ATOM 869 N N . LYS A 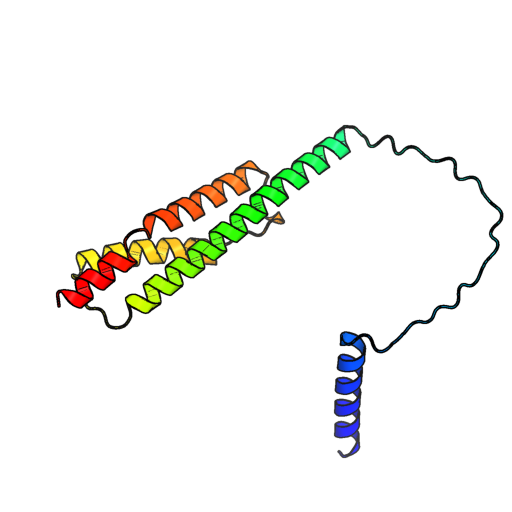1 110 ? -2.705 -6.829 -0.135 1.00 96.62 110 LYS A N 1
ATOM 870 C CA . LYS A 1 110 ? -2.908 -8.251 -0.462 1.00 96.62 110 LYS A CA 1
ATOM 871 C C . LYS A 1 110 ? -2.700 -8.560 -1.944 1.00 96.62 110 LYS A C 1
ATOM 873 O O . LYS A 1 110 ? -2.247 -9.650 -2.267 1.00 96.62 110 LYS A O 1
ATOM 878 N N . SER A 1 111 ? -3.003 -7.611 -2.828 1.00 94.44 111 SER A N 1
ATOM 879 C CA . SER A 1 111 ? -2.873 -7.750 -4.287 1.00 94.44 111 SER A CA 1
ATOM 880 C C . SER A 1 111 ? -1.561 -7.175 -4.838 1.00 94.44 111 SER A C 1
ATOM 882 O O . SER A 1 111 ? -1.477 -6.799 -6.008 1.00 94.44 111 SER A O 1
ATOM 884 N N . LYS A 1 112 ? -0.510 -7.115 -4.006 1.00 94.44 112 LYS A N 1
ATOM 885 C CA . LYS A 1 112 ? 0.784 -6.541 -4.386 1.00 94.44 112 LYS A CA 1
ATOM 886 C C . LYS A 1 112 ? 1.400 -7.277 -5.585 1.00 94.44 112 LYS A C 1
ATOM 888 O O . LYS A 1 112 ? 1.737 -8.456 -5.516 1.00 94.44 112 LYS A O 1
ATOM 893 N N . LYS A 1 113 ? 1.601 -6.548 -6.679 1.00 96.19 113 LYS A N 1
ATOM 894 C CA . LYS A 1 113 ? 2.380 -7.015 -7.834 1.00 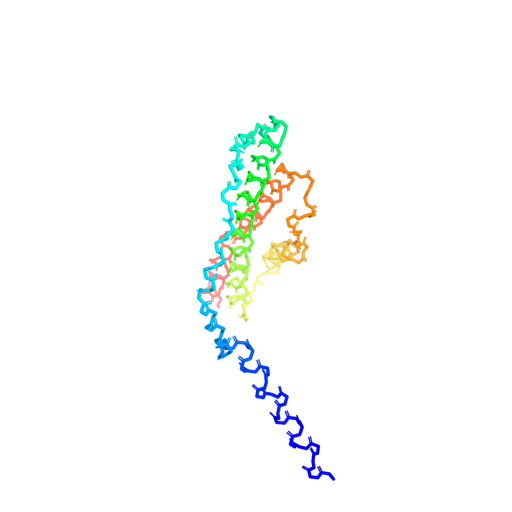96.19 113 LYS A CA 1
ATOM 895 C C . LYS A 1 113 ? 3.882 -6.956 -7.538 1.00 96.19 113 LYS A C 1
ATOM 897 O O . LYS A 1 113 ? 4.339 -5.996 -6.906 1.00 96.19 113 LYS A O 1
ATOM 902 N N . LEU A 1 114 ? 4.619 -7.970 -7.994 1.00 96.50 114 LEU A N 1
ATOM 903 C CA . LEU A 1 114 ? 6.088 -8.007 -7.994 1.00 96.50 114 LEU A CA 1
ATOM 904 C C . LEU A 1 114 ? 6.645 -7.219 -9.186 1.00 96.50 114 LEU A C 1
ATOM 906 O O . LEU A 1 114 ? 5.913 -6.977 -10.142 1.00 96.50 114 LEU A O 1
ATOM 910 N N . LEU A 1 115 ? 7.935 -6.867 -9.148 1.00 95.75 115 LEU A N 1
ATOM 911 C CA . LEU A 1 115 ? 8.607 -6.084 -10.196 1.00 95.75 115 LEU A CA 1
ATOM 912 C C . LEU A 1 115 ? 8.345 -6.627 -11.613 1.00 95.75 115 LEU A C 1
ATOM 914 O O . LEU A 1 115 ? 7.896 -5.885 -12.478 1.00 95.75 115 LEU A O 1
ATOM 918 N N . GLY A 1 116 ? 8.524 -7.934 -11.821 1.00 93.81 116 GLY A N 1
ATOM 919 C CA . GLY A 1 116 ? 8.325 -8.574 -13.130 1.00 93.81 116 GLY A CA 1
ATOM 920 C C . GLY A 1 116 ? 6.870 -8.658 -13.610 1.00 93.81 116 GLY A C 1
ATOM 921 O O . GLY A 1 116 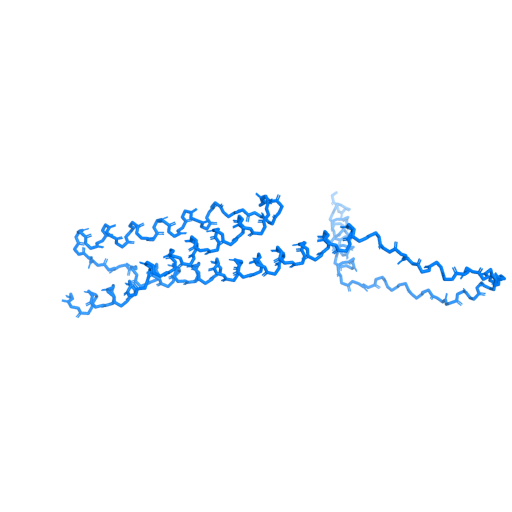? 6.630 -9.075 -14.734 1.00 93.81 116 GLY A O 1
ATOM 922 N N . ALA A 1 117 ? 5.889 -8.282 -12.784 1.00 96.75 117 ALA A N 1
ATOM 923 C CA . ALA A 1 117 ? 4.478 -8.255 -13.176 1.00 96.75 117 ALA A CA 1
ATOM 924 C C . ALA A 1 117 ? 4.037 -6.895 -13.750 1.00 96.75 117 ALA A C 1
ATOM 926 O O . ALA A 1 117 ? 2.870 -6.734 -14.119 1.00 96.75 117 ALA A O 1
ATOM 927 N N . PHE A 1 118 ? 4.929 -5.902 -13.784 1.00 96.81 118 PHE A N 1
ATOM 928 C CA . PHE A 1 118 ? 4.662 -4.600 -14.386 1.00 96.81 118 PHE A CA 1
ATOM 929 C C . PHE A 1 118 ? 5.118 -4.579 -15.842 1.00 96.81 118 PHE A C 1
ATOM 931 O O . PHE A 1 118 ? 6.210 -5.030 -16.165 1.00 96.81 118 PHE A O 1
ATOM 938 N N . SER A 1 119 ? 4.291 -4.005 -16.715 1.00 94.12 119 SER A N 1
ATOM 939 C CA . SER A 1 119 ? 4.584 -3.868 -18.146 1.00 94.12 119 SER A CA 1
ATOM 940 C C . SER A 1 119 ? 5.562 -2.733 -18.471 1.00 94.12 119 SER A C 1
ATOM 942 O O . SER A 1 119 ? 5.923 -2.557 -19.629 1.00 94.12 119 SER A O 1
ATOM 944 N N . GLY A 1 120 ? 5.958 -1.927 -17.482 1.00 95.50 120 GLY A N 1
ATOM 945 C CA . GLY A 1 120 ? 6.885 -0.813 -17.658 1.00 95.50 120 GLY A CA 1
ATOM 946 C C . GLY A 1 120 ? 6.783 0.230 -16.546 1.00 95.50 120 GLY A C 1
ATOM 947 O O . GLY A 1 120 ? 6.009 0.072 -15.599 1.00 95.50 120 GLY A O 1
ATOM 948 N N . LEU A 1 121 ? 7.548 1.316 -16.692 1.00 96.94 121 LEU A N 1
ATOM 949 C CA . LEU A 1 121 ? 7.676 2.384 -15.694 1.00 96.94 121 LEU A CA 1
ATOM 950 C C . LEU A 1 121 ? 6.326 2.998 -15.311 1.00 96.94 121 LEU A C 1
ATOM 952 O O . LEU A 1 121 ? 6.008 3.074 -14.128 1.00 96.94 121 LEU A O 1
ATOM 956 N N . GLN A 1 122 ? 5.499 3.344 -16.303 1.00 97.50 122 GLN A N 1
ATOM 957 C CA . GLN A 1 122 ? 4.187 3.950 -16.062 1.00 97.50 122 GLN A CA 1
ATOM 958 C C . GLN A 1 122 ? 3.298 3.066 -15.181 1.00 97.50 122 GLN A C 1
ATOM 960 O O . GLN A 1 122 ? 2.678 3.553 -14.244 1.00 97.50 122 GLN A O 1
ATOM 965 N N . ALA A 1 123 ? 3.294 1.750 -15.413 1.00 97.75 123 ALA A N 1
ATOM 966 C CA . ALA A 1 123 ? 2.489 0.825 -14.621 1.00 97.75 123 ALA A CA 1
ATOM 967 C C . ALA A 1 123 ? 2.947 0.760 -13.151 1.00 97.75 123 ALA A C 1
ATOM 969 O O . ALA A 1 123 ? 2.125 0.535 -12.259 1.00 97.75 123 ALA A O 1
ATOM 970 N N . VAL A 1 124 ? 4.247 0.952 -12.889 1.00 98.31 124 VAL A N 1
ATOM 971 C CA . VAL A 1 124 ? 4.787 1.057 -11.525 1.00 98.31 124 VAL A CA 1
ATOM 972 C C . VAL A 1 124 ? 4.365 2.379 -10.885 1.00 98.31 124 VAL A C 1
ATOM 974 O O . VAL A 1 124 ? 3.905 2.368 -9.742 1.00 98.31 124 VAL A O 1
ATOM 977 N N . SER A 1 125 ? 4.462 3.492 -11.616 1.00 98.31 125 SER A N 1
ATOM 978 C CA . SER A 1 125 ? 4.046 4.816 -11.136 1.00 98.31 125 SER A CA 1
ATOM 979 C C . SER A 1 125 ? 2.539 4.896 -10.860 1.00 98.31 125 SER A C 1
ATOM 981 O O . SER A 1 125 ? 2.133 5.442 -9.836 1.00 98.31 125 SER A O 1
ATOM 983 N N . ASP A 1 126 ? 1.698 4.285 -11.697 1.00 98.25 126 ASP A N 1
ATOM 984 C CA . ASP A 1 126 ? 0.246 4.235 -11.486 1.00 98.25 126 ASP A CA 1
ATOM 985 C C . ASP A 1 126 ? -0.113 3.455 -10.212 1.00 98.25 126 ASP A C 1
ATOM 987 O O . ASP A 1 126 ? -0.975 3.854 -9.424 1.00 98.25 126 ASP A O 1
ATOM 991 N N . GLU A 1 127 ? 0.560 2.327 -9.976 1.00 98.25 127 GLU A N 1
ATOM 992 C CA . GLU A 1 127 ? 0.383 1.553 -8.749 1.00 98.25 127 GLU A CA 1
ATOM 993 C C . GLU A 1 127 ? 0.903 2.319 -7.522 1.00 98.25 127 GLU A C 1
ATOM 995 O O . GLU A 1 127 ? 0.257 2.288 -6.472 1.00 98.25 127 GLU A O 1
ATOM 1000 N N . LEU A 1 128 ? 2.026 3.035 -7.647 1.00 98.50 128 LEU A N 1
ATOM 1001 C CA . LEU A 1 128 ? 2.540 3.921 -6.600 1.00 98.50 128 LEU A CA 1
ATOM 1002 C C . LEU A 1 128 ? 1.499 4.981 -6.230 1.00 98.50 128 LEU A C 1
ATOM 1004 O O . LEU A 1 128 ? 1.131 5.070 -5.058 1.00 98.50 128 LEU A O 1
ATOM 1008 N N . ALA A 1 129 ? 0.944 5.689 -7.215 1.00 98.38 129 ALA A N 1
ATOM 1009 C CA . ALA A 1 129 ? -0.087 6.699 -6.998 1.00 98.38 129 ALA A CA 1
ATOM 1010 C C . ALA A 1 129 ? -1.333 6.118 -6.307 1.00 98.38 129 ALA A C 1
ATOM 1012 O O . ALA A 1 129 ? -1.886 6.726 -5.390 1.00 98.38 129 ALA A O 1
ATOM 1013 N N . ARG A 1 130 ? -1.758 4.902 -6.677 1.00 98.19 130 ARG A N 1
ATOM 1014 C CA . ARG A 1 130 ? -2.880 4.209 -6.013 1.00 98.19 130 ARG A CA 1
ATOM 1015 C C . ARG A 1 130 ? -2.588 3.887 -4.547 1.00 98.19 130 ARG A C 1
ATOM 1017 O O . ARG A 1 130 ? -3.474 4.038 -3.702 1.00 98.19 130 ARG A O 1
ATOM 1024 N N . VAL A 1 131 ? -1.370 3.442 -4.231 1.00 98.44 131 VAL A N 1
ATOM 1025 C CA . VAL A 1 131 ? -0.945 3.159 -2.849 1.00 98.44 131 VAL A CA 1
ATOM 1026 C C . VAL A 1 131 ? -0.848 4.446 -2.029 1.00 98.44 131 VAL A C 1
ATOM 1028 O O . VAL A 1 131 ? -1.303 4.472 -0.885 1.00 98.44 131 VAL A O 1
ATOM 1031 N N . GLU A 1 132 ? -0.307 5.518 -2.603 1.00 98.25 132 GLU A N 1
ATOM 1032 C CA . GLU A 1 132 ? -0.216 6.827 -1.952 1.00 98.25 132 GLU A CA 1
ATOM 1033 C C . GLU A 1 132 ? -1.599 7.435 -1.707 1.00 98.25 132 GLU A C 1
ATOM 1035 O O . GLU A 1 132 ? -1.878 7.885 -0.598 1.00 98.25 132 GLU A O 1
ATOM 1040 N N . PHE A 1 133 ? -2.513 7.348 -2.673 1.00 97.94 133 PHE A N 1
ATOM 1041 C CA . PHE A 1 133 ? -3.900 7.773 -2.490 1.00 97.94 133 PHE A CA 1
ATOM 1042 C C . PHE A 1 133 ? -4.585 7.016 -1.343 1.00 97.94 133 PHE A C 1
ATOM 1044 O O . PHE A 1 133 ? -5.239 7.617 -0.492 1.00 97.94 133 PHE A O 1
ATOM 1051 N N . ALA A 1 134 ? -4.398 5.695 -1.258 1.00 97.75 134 ALA A N 1
ATOM 1052 C CA . ALA A 1 134 ? -4.917 4.914 -0.137 1.00 97.75 134 ALA A CA 1
ATOM 1053 C C . ALA A 1 134 ? -4.282 5.311 1.205 1.00 97.75 134 ALA A C 1
ATOM 1055 O O . ALA A 1 134 ? -4.965 5.307 2.227 1.00 97.75 134 ALA A O 1
ATOM 1056 N N . TYR A 1 135 ? -2.998 5.677 1.214 1.00 98.31 135 TYR A N 1
ATOM 1057 C CA . TYR A 1 135 ? -2.325 6.190 2.406 1.00 98.31 135 TYR A CA 1
ATOM 1058 C C . TYR A 1 135 ? -2.918 7.528 2.871 1.00 98.31 135 TYR A C 1
ATOM 1060 O O . TYR A 1 135 ? -3.160 7.692 4.072 1.00 98.31 135 TYR A O 1
ATOM 1068 N N . GLN A 1 136 ? -3.188 8.449 1.939 1.00 97.56 136 GLN A N 1
ATOM 1069 C CA . GLN A 1 136 ? -3.783 9.753 2.249 1.00 97.56 136 GLN A CA 1
ATOM 1070 C C . GLN A 1 136 ? -5.245 9.647 2.676 1.00 97.56 136 GLN A C 1
ATOM 1072 O O . GLN A 1 136 ? -5.647 10.300 3.628 1.00 97.56 136 GLN A O 1
ATOM 1077 N N . ASN A 1 137 ? -6.025 8.733 2.096 1.00 96.00 137 ASN A N 1
ATOM 1078 C CA . ASN A 1 137 ? -7.399 8.482 2.552 1.00 96.00 137 ASN A CA 1
ATOM 1079 C C . ASN A 1 137 ? -7.499 7.965 3.995 1.00 96.00 137 ASN A C 1
ATOM 1081 O O . ASN A 1 137 ? -8.587 7.934 4.561 1.00 96.00 137 ASN A O 1
ATOM 1085 N N . LEU A 1 138 ? -6.387 7.506 4.572 1.00 96.94 138 LEU A N 1
ATOM 1086 C CA . LEU A 1 138 ? -6.290 7.073 5.966 1.00 96.94 138 LEU A CA 1
ATOM 1087 C C . LEU A 1 138 ? -5.705 8.165 6.877 1.00 96.94 138 LEU A C 1
ATOM 1089 O O . LEU A 1 138 ? -5.386 7.895 8.037 1.00 96.94 138 LEU A O 1
ATOM 1093 N N . GLU A 1 139 ? -5.486 9.368 6.350 1.00 95.12 139 GLU A N 1
ATOM 1094 C CA . GLU A 1 139 ? -5.115 10.533 7.144 1.00 95.12 139 GLU A CA 1
ATOM 1095 C C . GLU A 1 139 ? -6.269 10.945 8.057 1.00 95.12 139 GLU A C 1
ATOM 1097 O O . GLU A 1 139 ? -7.430 10.721 7.737 1.00 95.12 139 GLU A O 1
ATOM 1102 N N . GLY A 1 140 ? -5.951 11.454 9.246 1.00 91.62 140 GLY A N 1
ATOM 1103 C CA . GLY A 1 140 ? -6.959 11.838 10.239 1.00 91.62 140 GLY A CA 1
ATOM 1104 C C . GLY A 1 140 ? -7.630 10.672 10.974 1.00 91.62 140 GLY A C 1
ATOM 1105 O O . GLY A 1 140 ? -7.908 10.816 12.158 1.00 91.62 140 GLY A O 1
ATOM 1106 N N . VAL A 1 141 ? -7.767 9.487 10.363 1.00 94.75 141 VAL A N 1
ATOM 1107 C CA . VAL A 1 141 ? -8.514 8.342 10.933 1.00 94.75 141 VAL A CA 1
ATOM 1108 C C . VAL A 1 141 ? -8.079 7.971 12.357 1.00 94.75 141 VAL A C 1
ATOM 1110 O O . VAL A 1 141 ? -8.908 7.660 13.205 1.00 94.75 141 VAL A O 1
ATOM 1113 N N . VAL A 1 142 ? -6.776 8.005 12.660 1.00 93.38 142 VAL A N 1
ATOM 1114 C CA . VAL A 1 142 ? -6.288 7.724 14.025 1.00 93.38 142 VAL A CA 1
ATOM 1115 C C . VAL A 1 142 ? -6.800 8.757 15.030 1.00 93.38 142 VAL A C 1
ATOM 1117 O O . VAL A 1 142 ? -7.172 8.388 16.141 1.00 93.38 142 VAL A O 1
ATOM 1120 N N . GLU A 1 143 ? -6.807 10.032 14.653 1.00 92.62 143 GLU A N 1
ATOM 1121 C CA . GLU A 1 143 ? -7.250 11.122 15.522 1.00 92.62 143 GLU A CA 1
ATOM 1122 C C . GLU A 1 143 ? -8.776 11.142 15.650 1.00 92.62 143 GLU A C 1
ATOM 1124 O O . GLU A 1 143 ? -9.277 11.329 16.754 1.00 92.62 143 GLU A O 1
ATOM 1129 N N . GLU A 1 144 ? -9.512 10.816 14.583 1.00 91.38 144 GLU A N 1
ATOM 1130 C CA . GLU A 1 144 ? -10.967 10.606 14.626 1.00 91.38 144 GLU A CA 1
ATOM 1131 C C . GLU A 1 144 ? -11.353 9.509 15.633 1.00 91.38 144 GLU A C 1
ATOM 1133 O O . GLU A 1 144 ? -12.215 9.718 16.487 1.00 91.38 144 GLU A O 1
ATOM 1138 N N . ILE A 1 145 ? -10.669 8.357 15.593 1.00 91.56 145 ILE A N 1
ATOM 1139 C CA . ILE A 1 145 ? -10.919 7.241 16.521 1.00 91.56 145 ILE A CA 1
ATOM 1140 C C . ILE A 1 145 ? -10.579 7.636 17.965 1.00 91.56 145 ILE A C 1
ATOM 1142 O O . ILE A 1 145 ? -11.314 7.298 18.895 1.00 91.56 145 ILE A O 1
ATOM 1146 N N . LYS A 1 146 ? -9.466 8.349 18.180 1.00 90.31 146 LYS A N 1
ATOM 1147 C CA . LYS A 1 146 ? -9.081 8.818 19.520 1.00 90.31 146 LYS A CA 1
ATOM 1148 C C . LYS A 1 146 ? -10.070 9.838 20.076 1.00 90.31 146 LYS A C 1
ATOM 1150 O O . LYS A 1 146 ? -10.421 9.724 21.245 1.00 90.31 146 LYS A O 1
ATOM 1155 N N . ALA A 1 147 ? -10.522 10.789 19.259 1.00 88.81 147 ALA A N 1
ATOM 1156 C CA . ALA A 1 147 ? -11.494 11.800 19.664 1.00 88.81 147 ALA A CA 1
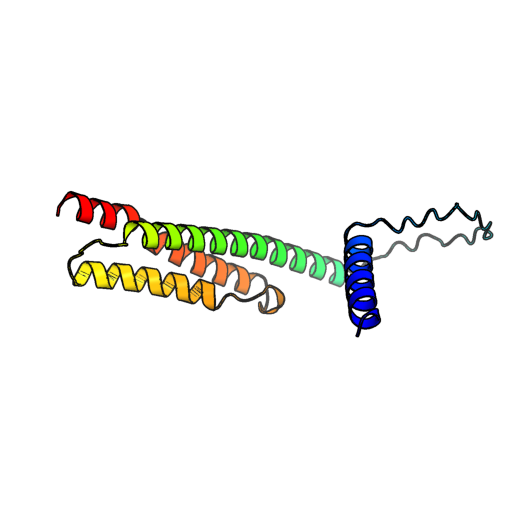ATOM 1157 C C . ALA A 1 147 ? -12.812 11.153 20.110 1.00 88.81 147 ALA A C 1
ATOM 1159 O O . ALA A 1 147 ? -13.343 11.500 21.166 1.00 88.81 147 ALA A O 1
ATOM 1160 N N . ALA A 1 148 ? -13.284 10.147 19.366 1.00 86.88 148 ALA A N 1
ATOM 1161 C CA . ALA A 1 148 ? -14.460 9.372 19.749 1.00 86.88 148 ALA A CA 1
ATOM 1162 C C . ALA A 1 148 ? -14.259 8.601 21.065 1.00 86.88 148 ALA A C 1
ATOM 1164 O O . ALA A 1 148 ? -15.167 8.537 21.884 1.00 86.88 148 ALA A O 1
ATOM 1165 N N . LYS A 1 149 ? -13.054 8.071 21.316 1.00 84.19 149 LYS A N 1
ATOM 1166 C CA . LYS A 1 149 ? -12.723 7.381 22.572 1.00 84.19 149 LYS A CA 1
ATOM 1167 C C . LYS A 1 149 ? -12.689 8.311 23.790 1.00 84.19 149 LYS A C 1
ATOM 1169 O O . LYS A 1 149 ? -12.964 7.855 24.890 1.00 84.19 149 LYS A O 1
ATOM 1174 N N . THR A 1 150 ? -12.293 9.572 23.623 1.00 80.00 150 THR A N 1
ATOM 1175 C CA . THR A 1 150 ? -12.236 10.553 24.725 1.00 80.00 150 THR A CA 1
ATOM 1176 C C . THR A 1 150 ? -13.559 11.271 24.977 1.00 80.00 150 THR A C 1
ATOM 1178 O O . THR A 1 150 ? -13.730 11.847 26.045 1.00 80.00 150 THR A O 1
ATOM 1181 N N . GLY A 1 151 ? -14.454 11.292 23.984 1.00 66.81 151 GLY A N 1
ATOM 1182 C CA . GLY A 1 151 ? -15.786 11.896 24.084 1.00 66.81 151 GLY A CA 1
ATOM 1183 C C . GLY A 1 151 ? -16.898 10.929 24.511 1.00 66.81 151 GLY A C 1
ATOM 1184 O O . GLY A 1 151 ? -18.027 11.383 24.690 1.00 66.81 151 GLY A O 1
ATOM 1185 N N . ALA A 1 152 ? -16.589 9.634 24.641 1.00 54.56 152 ALA A N 1
ATOM 1186 C CA . ALA A 1 152 ? -17.461 8.580 25.167 1.00 54.56 152 ALA A CA 1
ATOM 1187 C C . ALA A 1 152 ? -17.151 8.308 26.645 1.00 54.56 152 ALA A C 1
ATOM 1189 O O . ALA A 1 152 ? -18.112 8.027 27.395 1.00 54.56 152 ALA A O 1
#

Secondary structure (DSSP, 8-state):
-HHHHHHHHHHHHHHHHHHTT--------------------------HHHHHHHHHHHHHHHHHHHHHHHHHHHHHHHHHHHHHHTT----HHHHHHHHHHHHHHHHHHHTPPPGGG-SSHHHHHHHHHHHHHHHHTTSSHHHHHHHHHHH-

Foldseek 3Di:
DVVVVVVVVVVVVVVVCVVVVVPDDPPDPPPPPDPDPPPPPPPPPPPPVNVVVVVQLVLLVVLLVLLVVLLVLLVVLLVLLVVLLPPFDDDPVLVVLLVVLSVQSVVLNVPDDDSVVAPGNVSSVVSSVSSVVSSVSSPCSSVVSVVSVVVD

Sequence (152 aa):
MKYVLLIVIALVIGTVAFVFGWFGSDSDNLVVSTPVIQTETADEIMDASEIAEEERYVAILAEYKKLEKARRNLDRRLARIKAVMWNVQLPAEQAEEIVSKIRKGYALLKSKKLLGAFSGLQAVSDELARVEFAYQNLEGVVEEIKAAKTGA